Protein AF-A0A4R4W401-F1 (afdb_monomer_lite)

Radius of gyration: 17.97 Å; chains: 1; bounding box: 38×55×50 Å

Sequence (94 aa):
PLVGVDDPWGWGRSLEWATGCPPPRHNFEQLPRIRSESPAFDHHHPDIALAEYADTGAPADSLLDAGEDQGRVEHLKSQSPAPDDETPDPPQKT

InterPro domains:
  IPR036927 Cytochrome c oxidase-like, subunit I superfamily [G3DSA:1.20.210.10] (3-42)
  IPR036927 Cytochrome c oxidase-like, subunit I superfamily [SSF81442] (6-45)

pLDDT: mean 79.68, std 15.01, range [48.25, 95.06]

Foldseek 3Di:
DDAFALAPPLQQFDCSSVATVVADPVRDPDDDDDQASRVNRCQSPLPVVLVVVVVVPDDPPPPPPGPNNPCVNVVSVVNDDDPPPPPPDPDDDD

Organism: NCBI:txid2530375

Structure (mmCIF, N/CA/C/O backbone):
data_AF-A0A4R4W401-F1
#
_entry.id   AF-A0A4R4W401-F1
#
loop_
_atom_site.group_PDB
_atom_site.id
_atom_site.type_symbol
_atom_site.label_atom_id
_atom_site.label_alt_id
_atom_site.label_comp_id
_atom_site.label_asym_id
_atom_site.label_entity_id
_atom_site.label_seq_id
_atom_site.pdbx_PDB_ins_code
_atom_site.Cartn_x
_atom_site.Cartn_y
_atom_site.Cartn_z
_atom_site.occupancy
_atom_site.B_iso_or_equiv
_atom_site.auth_seq_id
_atom_site.auth_comp_id
_atom_site.auth_asym_id
_atom_site.auth_atom_id
_atom_site.pdbx_PDB_model_num
ATOM 1 N N . PRO A 1 1 ? -18.869 0.705 -2.098 1.00 65.44 1 PRO A N 1
ATOM 2 C CA . PRO A 1 1 ? -17.761 0.495 -1.141 1.00 65.44 1 PRO A CA 1
ATOM 3 C C . PRO A 1 1 ? -18.026 -0.716 -0.237 1.00 65.44 1 PRO A C 1
ATOM 5 O O . PRO A 1 1 ? -19.102 -0.813 0.355 1.00 65.44 1 PRO A O 1
ATOM 8 N N . LEU A 1 2 ? -17.069 -1.642 -0.182 1.00 77.12 2 LEU A N 1
ATOM 9 C CA . LEU A 1 2 ? -17.096 -2.763 0.762 1.00 77.12 2 LEU A CA 1
ATOM 10 C C . LEU A 1 2 ? -16.758 -2.251 2.171 1.00 77.12 2 LEU A C 1
ATOM 12 O O . LEU A 1 2 ? -15.987 -1.310 2.318 1.00 77.12 2 LEU A O 1
ATOM 16 N N . VAL A 1 3 ? -17.366 -2.831 3.205 1.00 78.12 3 VAL A N 1
ATOM 17 C CA . VAL A 1 3 ? -17.132 -2.448 4.609 1.00 78.12 3 VAL A CA 1
ATOM 18 C C . VAL A 1 3 ? -16.336 -3.559 5.290 1.00 78.12 3 VAL A C 1
ATOM 20 O O . VAL A 1 3 ? -16.619 -4.730 5.052 1.00 78.12 3 VAL A O 1
ATOM 23 N N . GLY A 1 4 ? -15.368 -3.196 6.137 1.00 84.94 4 GLY A N 1
ATOM 24 C CA . GLY A 1 4 ? -14.515 -4.153 6.858 1.00 84.94 4 GLY A CA 1
ATOM 25 C C . GLY A 1 4 ? -13.327 -4.684 6.051 1.00 84.94 4 GLY A C 1
ATOM 26 O O . GLY A 1 4 ? -12.761 -5.707 6.416 1.00 84.94 4 GLY A O 1
ATOM 27 N N . VAL A 1 5 ? -12.975 -4.004 4.959 1.00 89.88 5 VAL A N 1
ATOM 28 C CA . VAL A 1 5 ? -11.746 -4.225 4.188 1.00 89.88 5 VAL A CA 1
ATOM 29 C C . VAL A 1 5 ? -10.870 -2.979 4.268 1.00 89.88 5 VAL A C 1
ATOM 31 O O . VAL A 1 5 ? -11.392 -1.876 4.455 1.00 89.88 5 VAL A O 1
ATOM 34 N N . ASP A 1 6 ? -9.566 -3.165 4.100 1.00 89.25 6 ASP A N 1
ATOM 35 C CA . ASP A 1 6 ? -8.566 -2.097 4.205 1.00 89.25 6 ASP A CA 1
ATOM 36 C C . ASP A 1 6 ? -8.676 -1.111 3.029 1.00 89.25 6 ASP A C 1
ATOM 38 O O . ASP A 1 6 ? -8.632 0.104 3.221 1.00 89.25 6 ASP A O 1
ATOM 42 N N . ASP A 1 7 ? -8.948 -1.620 1.821 1.00 91.62 7 ASP A N 1
ATOM 43 C CA . ASP A 1 7 ? -9.212 -0.818 0.625 1.00 91.62 7 ASP A CA 1
ATOM 44 C C . ASP A 1 7 ? -10.633 -1.068 0.068 1.00 91.62 7 ASP A C 1
ATOM 46 O O . ASP A 1 7 ? -10.866 -2.017 -0.686 1.00 91.62 7 ASP A O 1
ATOM 50 N N . PRO A 1 8 ? -11.624 -0.220 0.405 1.00 90.06 8 PRO A N 1
ATOM 51 C CA . PRO A 1 8 ? -13.008 -0.367 -0.046 1.00 90.06 8 PRO A CA 1
ATOM 52 C C . PRO A 1 8 ? -13.223 -0.018 -1.527 1.00 90.06 8 PRO A C 1
ATOM 54 O O . PRO A 1 8 ? -14.331 -0.245 -2.039 1.00 90.06 8 PRO A O 1
ATOM 57 N N . TRP A 1 9 ? -12.215 0.562 -2.189 1.00 88.56 9 TRP A N 1
ATOM 58 C CA . TRP A 1 9 ? -12.224 0.932 -3.608 1.00 88.56 9 TRP A CA 1
ATOM 59 C C . TRP A 1 9 ? -11.407 -0.029 -4.472 1.00 88.56 9 TRP A C 1
ATOM 61 O O . TRP A 1 9 ? -11.659 -0.124 -5.673 1.00 88.56 9 TRP A O 1
ATOM 71 N N . GLY A 1 10 ? -10.478 -0.756 -3.857 1.00 91.12 10 GLY A N 1
ATOM 72 C CA . GLY A 1 10 ? -9.669 -1.805 -4.464 1.00 91.12 10 GLY A CA 1
ATOM 73 C C . GLY A 1 10 ? -8.525 -1.307 -5.343 1.00 91.12 10 GLY A C 1
ATOM 74 O O . GLY A 1 10 ? -7.925 -2.129 -6.017 1.00 91.12 10 GLY A O 1
ATOM 75 N N . TRP A 1 11 ? -8.235 -0.005 -5.385 1.00 93.31 11 TRP A N 1
ATOM 76 C CA . TRP A 1 11 ? -7.170 0.594 -6.211 1.00 93.31 11 TRP A CA 1
ATOM 77 C C . TRP A 1 11 ? -6.392 1.697 -5.469 1.00 93.31 11 TRP A C 1
ATOM 79 O O . TRP A 1 11 ? -5.767 2.564 -6.085 1.00 93.31 11 TRP A O 1
ATOM 89 N N . GLY A 1 12 ? -6.451 1.703 -4.139 1.00 92.06 12 GLY A N 1
ATOM 90 C CA . GLY A 1 12 ? -5.715 2.621 -3.283 1.00 92.06 12 GLY A CA 1
ATOM 91 C C . GLY A 1 12 ? -4.203 2.448 -3.436 1.00 92.06 12 GLY A C 1
ATOM 92 O O . GLY A 1 12 ? -3.685 1.334 -3.487 1.00 92.06 12 GLY A O 1
ATOM 93 N N . ARG A 1 13 ? -3.476 3.567 -3.523 1.00 93.31 13 ARG A N 1
ATOM 94 C CA . ARG A 1 13 ? -2.020 3.564 -3.770 1.00 93.31 13 ARG A CA 1
ATOM 95 C C . ARG A 1 13 ? -1.205 3.816 -2.506 1.00 93.31 13 ARG A C 1
ATOM 97 O O . ARG A 1 13 ? -0.245 3.100 -2.223 1.00 93.31 13 ARG A O 1
ATOM 104 N N . SER A 1 14 ? -1.605 4.829 -1.745 1.00 92.56 14 SER A N 1
ATOM 105 C CA . SER A 1 14 ? -0.916 5.291 -0.539 1.00 92.56 14 SER A CA 1
ATOM 106 C C . SER A 1 14 ? -1.114 4.357 0.657 1.00 92.56 14 SER A C 1
ATOM 108 O O . SER A 1 14 ? -2.065 3.584 0.714 1.00 92.56 14 SER A O 1
ATOM 110 N N . LEU A 1 15 ? -0.254 4.499 1.669 1.00 91.88 15 LEU A N 1
ATOM 111 C CA . LEU A 1 15 ? -0.259 3.680 2.890 1.00 91.88 15 LEU A CA 1
ATOM 112 C C . LEU A 1 15 ? -1.550 3.729 3.717 1.00 91.88 15 LEU A C 1
ATOM 114 O O . LEU A 1 15 ? -1.790 2.828 4.513 1.00 91.88 15 LEU A O 1
ATOM 118 N N . GLU A 1 16 ? -2.383 4.753 3.538 1.00 92.31 16 GLU A N 1
ATOM 119 C CA . GLU A 1 16 ? -3.698 4.845 4.184 1.00 92.31 16 GLU A CA 1
ATOM 120 C C . GLU A 1 16 ? -4.643 3.690 3.801 1.00 92.31 16 GLU A C 1
ATOM 122 O O . GLU A 1 16 ? -5.571 3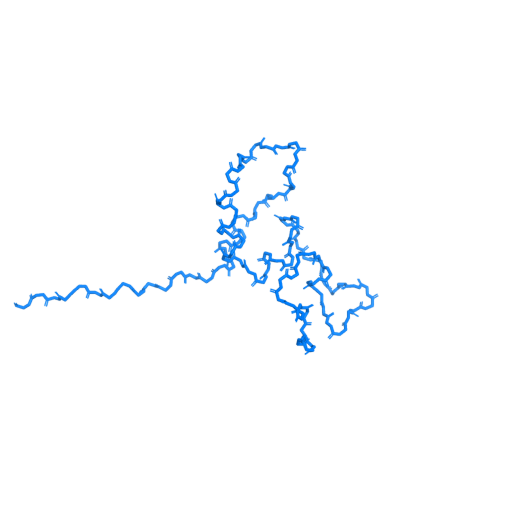.404 4.546 1.00 92.31 16 GLU A O 1
ATOM 127 N N . TRP A 1 17 ? -4.368 3.003 2.686 1.00 93.12 17 TRP A N 1
ATOM 128 C CA . TRP A 1 17 ? -5.127 1.848 2.188 1.00 93.12 17 TRP A CA 1
ATOM 129 C C . TRP A 1 17 ? -4.470 0.501 2.511 1.00 93.12 17 TRP A C 1
ATOM 131 O O . TRP A 1 17 ? -4.930 -0.536 2.052 1.00 93.12 17 TRP A O 1
ATOM 141 N N . ALA A 1 18 ? -3.375 0.512 3.276 1.00 91.31 18 ALA A N 1
ATOM 142 C CA . ALA A 1 18 ? -2.680 -0.684 3.758 1.00 91.31 18 ALA A CA 1
ATOM 143 C C . ALA A 1 18 ? -2.870 -0.882 5.273 1.00 91.31 18 ALA A C 1
ATOM 145 O O . ALA A 1 18 ? -2.038 -1.505 5.935 1.00 91.31 18 ALA A O 1
ATOM 146 N N . THR A 1 19 ? -3.914 -0.278 5.844 1.00 90.88 19 THR A N 1
ATOM 147 C CA . THR A 1 19 ? -4.247 -0.398 7.262 1.00 90.88 19 THR A CA 1
ATOM 148 C C . THR A 1 19 ? -5.694 -0.828 7.458 1.00 90.88 19 THR A C 1
ATOM 150 O O . THR A 1 19 ? -6.552 -0.557 6.621 1.00 90.88 19 THR A O 1
ATOM 153 N N . GLY A 1 20 ? -5.944 -1.468 8.599 1.00 88.00 20 GLY A N 1
ATOM 154 C CA . GLY A 1 20 ? -7.242 -1.992 8.998 1.00 88.00 20 GLY A CA 1
ATOM 155 C C . GLY A 1 20 ? -8.362 -0.953 8.983 1.00 88.00 20 GLY A C 1
ATOM 156 O O . GLY A 1 20 ? -8.143 0.239 9.208 1.00 88.00 20 GLY A O 1
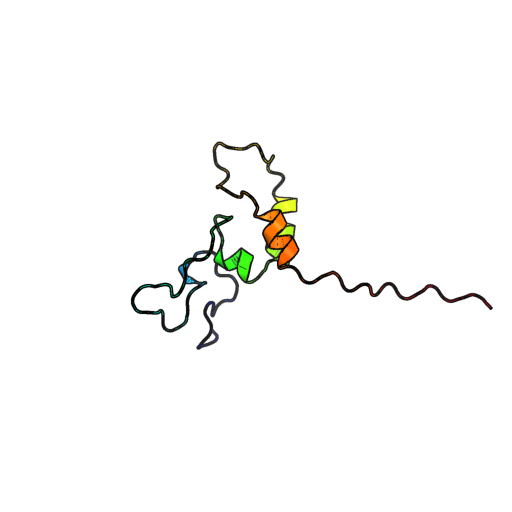ATOM 157 N N . CYS A 1 21 ? -9.600 -1.422 8.813 1.00 87.62 21 CYS A N 1
ATOM 158 C CA . CYS A 1 21 ? -10.802 -0.608 8.981 1.00 87.62 21 CYS A CA 1
ATOM 159 C C . CYS A 1 21 ? -11.709 -1.199 10.082 1.00 87.62 21 CYS A C 1
ATOM 161 O O . CYS A 1 21 ? -12.375 -2.212 9.846 1.00 87.62 21 CYS A O 1
ATOM 163 N N . PRO A 1 22 ? -11.768 -0.592 11.289 1.00 90.00 22 PRO A N 1
ATOM 164 C CA . PRO A 1 22 ? -11.236 0.727 11.657 1.00 90.00 22 PRO A CA 1
ATOM 165 C C . PRO A 1 22 ? -9.708 0.745 11.862 1.00 90.00 22 PRO A C 1
ATOM 167 O O . PRO A 1 22 ? -9.146 -0.265 12.289 1.00 90.00 22 PRO A O 1
ATOM 170 N N . PRO A 1 23 ? -9.040 1.894 11.640 1.00 87.12 23 PRO A N 1
ATOM 171 C CA . PRO A 1 23 ? -7.597 1.989 11.817 1.00 87.12 23 PRO A CA 1
ATOM 172 C C . PRO A 1 23 ? -7.204 1.841 13.297 1.00 87.12 23 PRO A C 1
ATOM 174 O O . PRO A 1 23 ? -7.897 2.359 14.184 1.00 87.12 23 PRO A O 1
ATOM 177 N N . PRO A 1 24 ? -6.080 1.169 13.60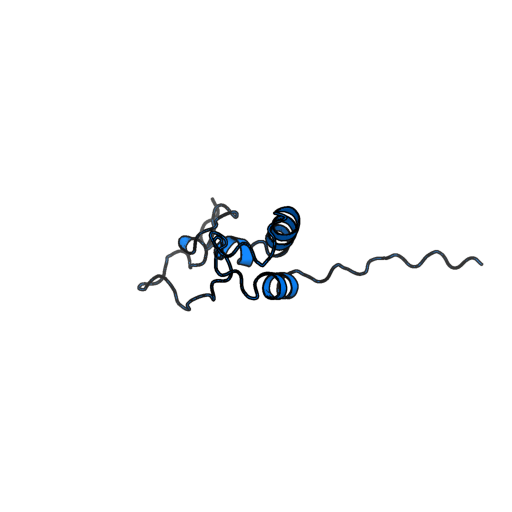1 1.00 91.50 24 PRO A N 1
ATOM 178 C CA . PRO A 1 24 ? -5.575 1.045 14.963 1.00 91.50 24 PRO A CA 1
ATOM 179 C C . PRO A 1 24 ? -5.122 2.407 15.517 1.00 91.50 24 PRO A C 1
ATOM 181 O O . PRO A 1 24 ? -4.797 3.332 14.774 1.00 91.50 24 PRO A O 1
ATOM 184 N N . ARG A 1 25 ? -5.037 2.533 16.853 1.00 95.06 25 ARG A N 1
ATOM 185 C CA . ARG A 1 25 ? -4.743 3.809 17.551 1.00 95.06 25 ARG A CA 1
ATOM 186 C C . ARG A 1 25 ? -3.483 4.531 17.047 1.00 95.06 25 ARG A C 1
ATOM 188 O O . ARG A 1 25 ? -3.419 5.753 17.129 1.00 95.06 25 ARG A O 1
ATOM 195 N N . HIS A 1 26 ? -2.490 3.783 16.570 1.00 94.12 26 HIS A N 1
ATOM 196 C CA . HIS A 1 26 ? -1.215 4.313 16.076 1.00 94.12 26 HIS A CA 1
ATOM 197 C C . HIS A 1 26 ? -1.040 4.108 14.562 1.00 94.12 26 HIS A C 1
ATOM 199 O O . HIS A 1 26 ? 0.084 3.979 14.084 1.00 94.12 26 HIS A O 1
ATOM 205 N N . ASN A 1 27 ? -2.149 4.089 13.817 1.00 91.88 27 ASN A N 1
ATOM 206 C CA . ASN A 1 27 ? -2.260 3.923 12.363 1.00 91.88 27 ASN A CA 1
ATOM 207 C C . ASN A 1 27 ? -1.838 2.560 11.810 1.00 91.88 27 ASN A C 1
ATOM 209 O O . ASN A 1 27 ? -2.545 2.044 10.960 1.00 91.88 27 ASN A O 1
ATOM 213 N N . PHE A 1 28 ? -0.755 1.949 12.290 1.00 93.38 28 PHE A N 1
ATOM 214 C CA . PHE A 1 28 ? -0.272 0.655 11.804 1.00 93.38 28 PHE A CA 1
ATOM 215 C C . PHE A 1 28 ? -0.006 -0.300 12.965 1.00 93.38 28 PHE A C 1
ATOM 217 O O . PHE A 1 28 ? 0.565 0.095 13.982 1.00 93.38 28 PHE A O 1
ATOM 224 N N . GLU A 1 29 ? -0.387 -1.567 12.805 1.00 90.44 29 GLU A N 1
ATOM 225 C CA . GLU A 1 29 ? 0.043 -2.633 13.721 1.00 90.44 29 GLU A CA 1
ATOM 226 C C . GLU A 1 29 ? 1.509 -3.007 13.475 1.00 90.44 29 GLU A C 1
ATOM 228 O O . GLU A 1 29 ? 2.254 -3.290 14.412 1.00 90.44 29 GLU A O 1
ATOM 233 N N . GLN A 1 30 ? 1.929 -2.972 12.208 1.00 89.44 30 GLN A N 1
ATOM 234 C CA . GLN A 1 30 ? 3.289 -3.235 11.749 1.00 89.44 30 GLN A CA 1
ATOM 235 C C . GLN A 1 30 ? 3.599 -2.313 10.567 1.00 89.44 30 GLN A C 1
ATOM 237 O O . GLN A 1 30 ? 2.735 -2.072 9.729 1.00 89.44 30 GLN A O 1
ATOM 242 N N . LEU A 1 31 ? 4.826 -1.790 10.495 1.00 86.69 31 LEU A N 1
ATOM 243 C CA . LEU A 1 31 ? 5.241 -0.936 9.380 1.00 86.69 31 LEU A CA 1
ATOM 244 C C . LEU A 1 31 ? 5.593 -1.797 8.156 1.00 86.69 31 LEU A C 1
ATOM 246 O O . LEU A 1 31 ? 6.553 -2.573 8.234 1.00 86.69 31 LEU A O 1
ATOM 250 N N . PRO A 1 32 ? 4.874 -1.665 7.024 1.00 84.62 32 PRO A N 1
ATOM 251 C CA . PRO A 1 32 ? 5.230 -2.365 5.800 1.00 84.62 32 PRO A CA 1
ATOM 252 C C . PRO A 1 32 ? 6.516 -1.779 5.213 1.00 84.62 32 PRO A C 1
ATOM 254 O O . PRO A 1 32 ? 6.784 -0.578 5.302 1.00 84.62 32 PRO A O 1
ATOM 257 N N . ARG A 1 33 ? 7.334 -2.632 4.592 1.00 87.31 33 ARG A N 1
ATOM 258 C CA . ARG A 1 33 ? 8.547 -2.167 3.917 1.00 87.31 33 ARG A CA 1
ATOM 259 C C . ARG A 1 33 ? 8.190 -1.506 2.589 1.00 87.31 33 ARG A C 1
ATOM 261 O O . ARG A 1 33 ? 7.678 -2.171 1.694 1.00 87.31 33 ARG A O 1
ATOM 268 N N . ILE A 1 34 ? 8.531 -0.228 2.464 1.00 90.12 34 ILE A N 1
ATOM 269 C CA . ILE A 1 34 ? 8.252 0.584 1.278 1.00 90.12 34 ILE A CA 1
ATOM 270 C C . ILE A 1 34 ? 9.296 0.287 0.200 1.00 90.12 34 ILE A C 1
ATOM 272 O O . ILE A 1 34 ? 10.493 0.313 0.481 1.00 90.12 34 ILE A O 1
ATOM 276 N N . ARG A 1 35 ? 8.828 -0.055 -1.004 1.00 88.06 35 ARG A N 1
ATOM 277 C CA . ARG A 1 35 ? 9.654 -0.329 -2.196 1.00 88.06 35 ARG A CA 1
ATOM 278 C C . ARG A 1 35 ? 9.138 0.398 -3.438 1.00 88.06 35 ARG A C 1
ATOM 280 O O . ARG A 1 35 ? 9.506 0.032 -4.543 1.00 88.06 35 ARG A O 1
ATOM 287 N N . SER A 1 36 ? 8.214 1.333 -3.246 1.00 87.38 36 SER A N 1
ATOM 288 C CA . SER A 1 36 ? 7.631 2.151 -4.298 1.00 87.38 36 SER A CA 1
ATOM 289 C C . SER A 1 36 ? 6.866 3.322 -3.704 1.00 87.38 36 SER A C 1
ATOM 291 O O . SER A 1 36 ? 6.548 3.346 -2.513 1.00 87.38 36 SER A O 1
ATOM 293 N N . GLU A 1 37 ? 6.508 4.271 -4.559 1.00 88.56 37 GLU A N 1
ATOM 294 C CA . GLU A 1 37 ? 5.577 5.359 -4.245 1.00 88.56 37 G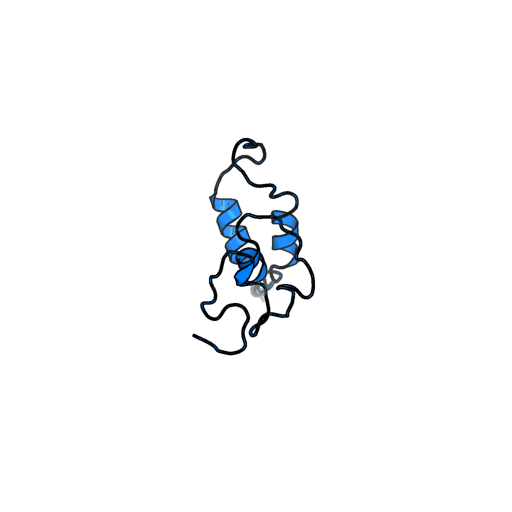LU A CA 1
ATOM 295 C C . GLU A 1 37 ? 4.127 4.885 -4.019 1.00 88.56 37 GLU A C 1
ATOM 297 O O . GLU A 1 37 ? 3.304 5.633 -3.496 1.00 88.56 37 GLU A O 1
ATOM 302 N N . SER A 1 38 ? 3.792 3.651 -4.418 1.00 91.44 38 SER A N 1
ATOM 303 C CA . SER A 1 38 ? 2.434 3.083 -4.358 1.00 91.44 38 SER A CA 1
ATOM 304 C C . SER A 1 38 ? 2.400 1.752 -3.586 1.00 91.44 38 SER A C 1
ATOM 306 O O . SER A 1 38 ? 1.995 0.726 -4.130 1.00 91.44 38 SER A O 1
ATOM 308 N N . PRO A 1 39 ? 2.814 1.733 -2.305 1.00 91.06 39 PRO A N 1
ATOM 309 C CA . PRO A 1 39 ? 3.034 0.499 -1.550 1.00 91.06 39 PRO A CA 1
ATOM 310 C C . PRO A 1 39 ? 1.754 -0.299 -1.266 1.00 91.06 39 PRO A C 1
ATOM 312 O O . PRO A 1 39 ? 1.812 -1.525 -1.202 1.00 91.06 39 PRO A O 1
ATOM 315 N N . ALA A 1 40 ? 0.600 0.360 -1.098 1.00 93.19 40 ALA A N 1
ATOM 316 C CA . ALA A 1 40 ? -0.663 -0.359 -0.925 1.00 93.19 40 ALA A CA 1
ATOM 317 C C . ALA A 1 40 ? -1.091 -1.031 -2.235 1.00 93.19 40 ALA A C 1
ATOM 319 O O . ALA A 1 40 ? -1.606 -2.144 -2.216 1.00 93.19 40 ALA A O 1
ATOM 320 N N . PHE A 1 41 ? -0.818 -0.394 -3.375 1.00 93.69 41 PHE A N 1
ATOM 321 C CA . PHE A 1 41 ? -1.132 -0.958 -4.682 1.00 93.69 41 PHE A CA 1
ATOM 322 C C . PHE A 1 41 ? -0.279 -2.193 -4.985 1.00 93.69 41 PHE A C 1
ATOM 324 O O . PHE A 1 41 ? -0.823 -3.235 -5.333 1.00 93.69 41 PHE A O 1
ATOM 331 N N . ASP A 1 42 ? 1.034 -2.105 -4.762 1.00 92.50 42 ASP A N 1
ATOM 332 C CA . ASP A 1 42 ? 1.967 -3.222 -4.954 1.00 92.50 42 ASP A CA 1
ATOM 333 C C . ASP A 1 42 ? 1.587 -4.461 -4.120 1.00 92.50 42 ASP A C 1
ATOM 335 O O . ASP A 1 42 ? 1.802 -5.589 -4.557 1.00 92.50 42 ASP A O 1
ATOM 339 N N . HIS A 1 43 ? 1.020 -4.258 -2.924 1.00 90.88 43 HIS A N 1
ATOM 340 C CA . HIS A 1 43 ? 0.571 -5.347 -2.056 1.00 90.88 43 HIS A CA 1
ATOM 341 C C . HIS A 1 43 ? -0.692 -6.042 -2.580 1.00 90.88 43 HIS A C 1
ATOM 343 O O . HIS A 1 43 ? -0.769 -7.268 -2.562 1.00 90.88 43 HIS A O 1
ATOM 349 N N . HIS A 1 44 ? -1.679 -5.268 -3.038 1.00 91.56 44 HIS A N 1
ATOM 350 C CA . HIS A 1 44 ? -2.968 -5.805 -3.482 1.00 91.56 44 HIS A CA 1
ATOM 351 C C . HIS A 1 44 ? -2.952 -6.295 -4.936 1.00 91.56 44 HIS A C 1
ATOM 353 O O . HIS A 1 44 ? -3.726 -7.185 -5.283 1.00 91.56 44 HIS A O 1
ATOM 359 N N . HIS A 1 45 ? -2.075 -5.735 -5.775 1.00 93.50 45 HIS A N 1
ATOM 360 C CA . HIS A 1 45 ? -2.020 -5.985 -7.220 1.00 93.50 45 HIS A CA 1
ATOM 361 C C . HIS A 1 45 ? -0.591 -6.264 -7.708 1.00 93.50 45 HIS A C 1
ATOM 363 O O . HIS A 1 45 ? -0.093 -5.546 -8.582 1.00 93.50 45 HIS A O 1
ATOM 369 N N . PRO A 1 46 ? 0.092 -7.301 -7.184 1.00 92.62 46 PRO A N 1
ATOM 370 C CA . PRO A 1 46 ? 1.497 -7.547 -7.505 1.00 92.62 46 PRO A CA 1
ATOM 371 C C . PRO A 1 46 ? 1.741 -7.774 -9.006 1.00 92.62 46 PRO A C 1
ATOM 373 O O . PRO A 1 46 ? 2.726 -7.276 -9.550 1.00 92.62 46 PRO A O 1
ATOM 376 N N . ASP A 1 47 ? 0.815 -8.446 -9.698 1.00 91.31 47 ASP A N 1
ATOM 377 C CA . ASP A 1 47 ? 0.920 -8.738 -11.136 1.00 91.31 47 ASP A CA 1
ATOM 378 C C . ASP A 1 47 ? 0.800 -7.483 -12.003 1.00 91.31 47 ASP A C 1
ATOM 380 O O . ASP A 1 47 ? 1.539 -7.307 -12.973 1.00 91.31 47 ASP A O 1
ATOM 384 N N . ILE A 1 48 ? -0.114 -6.585 -11.632 1.00 91.81 48 ILE A N 1
ATOM 385 C CA . ILE A 1 48 ? -0.350 -5.338 -12.363 1.00 91.81 48 ILE A CA 1
ATOM 386 C C . ILE A 1 48 ? 0.811 -4.380 -12.119 1.00 91.81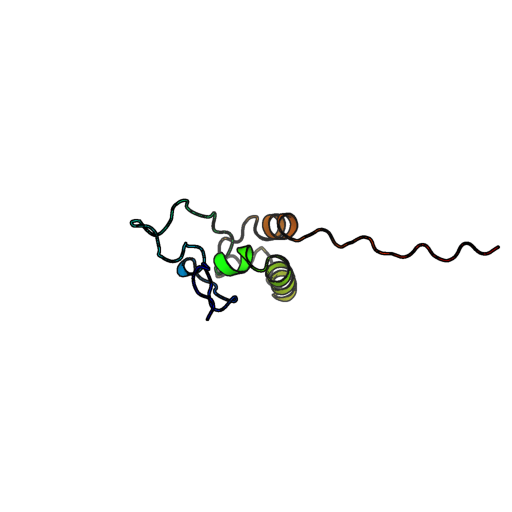 48 ILE A C 1
ATOM 388 O O . ILE A 1 48 ? 1.338 -3.810 -13.069 1.00 91.81 48 ILE A O 1
ATOM 392 N N . ALA A 1 49 ? 1.270 -4.265 -10.872 1.00 89.19 49 ALA A N 1
ATOM 393 C CA . ALA A 1 49 ? 2.447 -3.473 -10.536 1.00 89.19 49 ALA A CA 1
ATOM 394 C C . ALA A 1 49 ? 3.700 -3.963 -11.284 1.00 89.19 49 ALA A C 1
ATOM 396 O O . ALA A 1 49 ? 4.500 -3.149 -11.745 1.00 89.19 49 ALA A O 1
ATOM 397 N N . LEU A 1 50 ? 3.864 -5.282 -11.452 1.00 88.94 50 LEU A N 1
ATOM 398 C CA . LEU A 1 50 ? 4.974 -5.853 -12.217 1.00 88.94 50 LEU A CA 1
ATOM 399 C C . LEU A 1 50 ? 4.876 -5.520 -13.715 1.00 88.94 50 LEU A C 1
ATOM 401 O O . LEU A 1 50 ? 5.895 -5.188 -14.325 1.00 88.94 50 LEU A O 1
ATOM 405 N N . ALA A 1 51 ? 3.675 -5.589 -14.294 1.00 88.19 51 ALA A N 1
ATOM 406 C CA . ALA A 1 51 ? 3.433 -5.213 -15.685 1.00 88.19 51 ALA A CA 1
ATOM 407 C C . ALA A 1 51 ? 3.678 -3.710 -15.925 1.00 88.19 51 ALA A C 1
ATOM 409 O O . ALA A 1 51 ? 4.447 -3.354 -16.816 1.00 88.19 51 ALA A O 1
ATOM 410 N N . GLU A 1 52 ? 3.125 -2.832 -15.080 1.00 85.12 52 GLU A N 1
ATOM 411 C CA . GLU A 1 52 ? 3.341 -1.378 -15.162 1.00 85.12 52 GLU A CA 1
ATOM 412 C C . GLU A 1 52 ? 4.826 -1.012 -15.032 1.00 85.12 52 GLU A C 1
ATOM 414 O O . GLU A 1 52 ? 5.328 -0.152 -15.761 1.00 85.12 52 GLU A O 1
ATOM 419 N N . TYR A 1 53 ? 5.558 -1.685 -14.138 1.00 79.62 53 TYR A N 1
ATOM 420 C CA . TYR A 1 53 ? 6.993 -1.459 -13.979 1.00 79.62 53 TYR A CA 1
ATOM 421 C C . TYR A 1 53 ? 7.771 -1.792 -15.261 1.00 79.62 53 TYR A C 1
ATOM 423 O O . TYR A 1 53 ? 8.669 -1.044 -15.648 1.00 79.62 53 TYR A O 1
ATOM 431 N N . ALA A 1 54 ? 7.419 -2.889 -15.942 1.00 78.06 54 ALA A N 1
ATOM 432 C CA . ALA A 1 54 ? 8.036 -3.260 -17.214 1.00 78.06 54 ALA A CA 1
ATOM 433 C C . ALA A 1 54 ? 7.742 -2.234 -18.326 1.00 78.06 54 ALA A C 1
ATOM 435 O O . ALA A 1 54 ? 8.635 -1.918 -19.115 1.00 78.06 54 ALA A O 1
ATOM 436 N N . ASP A 1 55 ? 6.530 -1.676 -18.346 1.00 78.75 55 ASP A N 1
ATOM 437 C CA . ASP A 1 55 ? 6.085 -0.705 -19.353 1.00 78.75 55 ASP A CA 1
ATOM 438 C C . ASP A 1 55 ? 6.652 0.707 -19.139 1.00 78.75 55 ASP A C 1
ATOM 440 O O . ASP A 1 55 ? 6.790 1.473 -20.095 1.00 78.75 55 ASP A O 1
ATOM 444 N N . THR A 1 56 ? 7.027 1.057 -17.904 1.00 71.69 56 THR A N 1
ATOM 445 C CA . THR A 1 56 ? 7.519 2.402 -17.551 1.00 71.69 56 THR A CA 1
ATOM 446 C C . THR A 1 56 ? 8.824 2.758 -18.282 1.00 71.69 56 THR A C 1
ATOM 448 O O . THR A 1 56 ? 9.134 3.937 -18.453 1.00 71.69 56 THR A O 1
ATOM 451 N N . GLY A 1 57 ? 9.600 1.769 -18.749 1.00 60.38 57 GLY A N 1
ATOM 452 C CA . GLY A 1 57 ? 10.787 1.986 -19.591 1.00 60.38 57 GLY A CA 1
ATOM 453 C C . GLY A 1 57 ? 11.906 2.811 -18.938 1.00 60.38 57 GLY A C 1
ATOM 454 O O . GLY A 1 57 ? 12.871 3.182 -19.610 1.00 60.38 57 GLY A O 1
ATOM 455 N N . ALA A 1 58 ? 11.789 3.113 -17.641 1.00 57.22 58 ALA A N 1
ATOM 456 C CA . ALA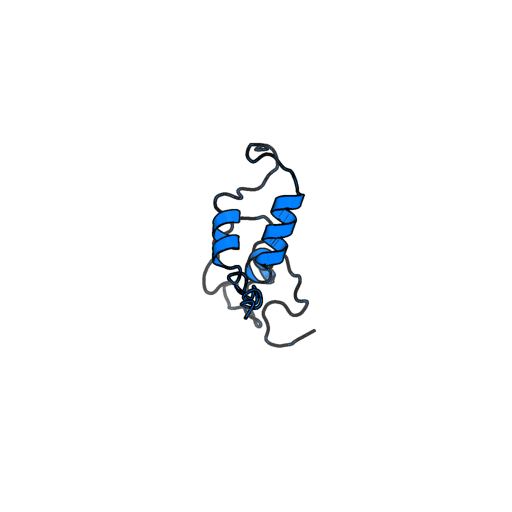 A 1 58 ? 12.754 3.907 -16.906 1.00 57.22 58 ALA A CA 1
ATOM 457 C C . ALA A 1 58 ? 14.049 3.099 -16.726 1.00 57.22 58 ALA A C 1
ATOM 459 O O . ALA A 1 58 ? 14.009 1.971 -16.223 1.00 57.22 58 ALA A O 1
ATOM 460 N N . PRO A 1 59 ? 15.216 3.636 -17.122 1.00 56.84 59 PRO A N 1
ATOM 461 C CA . PRO A 1 59 ? 16.477 2.995 -16.795 1.00 56.84 59 PRO A CA 1
ATOM 462 C C . PRO A 1 59 ? 16.629 2.968 -15.271 1.00 56.84 59 PRO A C 1
ATOM 464 O O . PRO A 1 59 ? 16.388 3.976 -14.611 1.00 56.84 59 PRO A O 1
ATOM 467 N N . ALA A 1 60 ? 17.082 1.833 -14.725 1.00 54.41 60 ALA A N 1
ATOM 468 C CA . ALA A 1 60 ? 17.314 1.636 -13.286 1.00 54.41 60 ALA A CA 1
ATOM 469 C C . ALA A 1 60 ? 18.236 2.700 -12.646 1.00 54.41 60 ALA A C 1
ATOM 471 O O . ALA A 1 60 ? 18.291 2.820 -11.429 1.00 54.41 60 ALA A O 1
ATOM 472 N N . ASP A 1 61 ? 18.949 3.463 -13.479 1.00 52.88 61 ASP A N 1
ATOM 473 C CA . ASP A 1 61 ? 19.911 4.506 -13.124 1.00 52.88 61 ASP A CA 1
ATOM 474 C C . ASP A 1 61 ? 19.337 5.941 -13.245 1.00 52.88 61 ASP A C 1
ATOM 476 O O . ASP A 1 61 ? 20.071 6.923 -13.144 1.00 52.88 61 ASP A O 1
ATOM 480 N N . SER A 1 62 ? 18.024 6.108 -13.483 1.00 54.94 62 SER A N 1
ATOM 481 C CA . SER A 1 62 ? 17.345 7.421 -13.488 1.00 54.94 62 SER A CA 1
ATOM 482 C C . SER A 1 62 ? 17.124 7.938 -12.056 1.00 54.94 62 SER A C 1
ATOM 484 O O . SER A 1 62 ? 16.012 8.134 -11.577 1.00 54.94 62 SER A O 1
ATOM 486 N N . LEU A 1 63 ? 18.239 8.131 -11.356 1.00 54.22 63 LEU A N 1
ATOM 487 C CA . LEU A 1 63 ? 18.368 8.398 -9.920 1.00 54.22 63 LEU A CA 1
ATOM 488 C C . LEU A 1 63 ? 17.905 9.788 -9.458 1.00 54.22 63 LEU A C 1
ATOM 490 O O . LEU A 1 63 ? 17.987 10.082 -8.269 1.00 54.22 63 LEU A O 1
ATOM 494 N N . LEU A 1 64 ? 17.486 10.669 -10.371 1.00 50.19 64 LEU A N 1
ATOM 495 C CA . LEU A 1 64 ? 17.150 12.050 -10.012 1.00 50.19 64 LEU A CA 1
ATOM 496 C C . LEU A 1 64 ? 15.692 12.226 -9.566 1.00 50.19 64 LEU A C 1
ATOM 498 O O . LEU A 1 64 ? 15.448 13.143 -8.794 1.00 50.19 64 LEU A O 1
ATOM 502 N N . ASP A 1 65 ? 14.773 11.344 -9.984 1.00 48.81 65 ASP A N 1
ATOM 503 C CA . ASP A 1 65 ? 13.341 11.409 -9.622 1.00 48.81 65 ASP A CA 1
ATOM 504 C C . ASP A 1 65 ? 12.657 10.033 -9.455 1.00 48.81 65 ASP A C 1
ATOM 506 O O . ASP A 1 65 ? 11.488 9.973 -9.073 1.00 48.81 65 ASP A O 1
ATOM 510 N N . ALA A 1 66 ? 13.347 8.912 -9.707 1.00 56.22 66 ALA A N 1
ATOM 511 C CA . ALA A 1 66 ? 12.813 7.600 -9.351 1.00 56.22 66 ALA A CA 1
ATOM 512 C C . ALA A 1 66 ? 12.911 7.415 -7.828 1.00 56.22 66 ALA A C 1
ATOM 514 O O . ALA A 1 66 ? 13.988 7.576 -7.251 1.00 56.22 66 ALA A O 1
ATOM 515 N N . GLY A 1 67 ? 11.795 7.090 -7.171 1.00 61.28 67 GLY A N 1
ATOM 516 C CA . GLY A 1 67 ? 11.799 6.700 -5.760 1.00 61.28 67 GLY A CA 1
ATOM 517 C C . GLY A 1 67 ? 12.766 5.538 -5.486 1.00 61.28 67 GLY A C 1
ATOM 518 O O . GLY A 1 67 ? 13.211 4.844 -6.402 1.00 61.28 67 GLY A O 1
ATOM 519 N N . GLU A 1 68 ? 13.117 5.319 -4.213 1.00 68.00 68 GLU A N 1
ATOM 520 C CA . GLU A 1 68 ? 13.913 4.154 -3.807 1.00 68.00 68 GLU A CA 1
ATOM 521 C C . GLU A 1 68 ? 13.121 2.849 -4.039 1.00 68.00 68 GLU A C 1
ATOM 523 O O . GLU A 1 68 ? 12.497 2.295 -3.133 1.00 68.00 68 GLU A O 1
ATOM 528 N N . ASP A 1 69 ? 13.185 2.326 -5.263 1.00 75.56 69 ASP A N 1
ATOM 529 C CA . ASP A 1 69 ? 12.489 1.106 -5.696 1.00 75.56 69 ASP A CA 1
ATOM 530 C C . ASP A 1 69 ? 13.359 -0.156 -5.519 1.00 75.56 69 ASP A C 1
ATOM 532 O O . ASP A 1 69 ? 13.168 -1.195 -6.163 1.00 75.56 69 ASP A O 1
ATOM 536 N N . GLN A 1 70 ? 14.362 -0.090 -4.638 1.00 81.62 70 GLN A N 1
ATOM 537 C CA . GLN A 1 70 ? 15.325 -1.172 -4.466 1.00 81.62 70 GLN A CA 1
ATOM 538 C C . GLN A 1 70 ? 14.635 -2.462 -3.992 1.00 81.62 70 GLN A C 1
ATOM 540 O O . GLN A 1 70 ? 14.042 -2.535 -2.911 1.00 81.62 70 GLN A O 1
ATOM 545 N N . GLY A 1 71 ? 14.767 -3.523 -4.790 1.00 85.25 71 GLY A N 1
ATOM 546 C CA . GLY A 1 71 ? 14.179 -4.827 -4.488 1.00 85.25 71 GLY A CA 1
ATOM 547 C C . GLY A 1 71 ? 12.680 -4.929 -4.787 1.00 85.25 71 GLY A C 1
ATOM 548 O O . GLY A 1 71 ? 12.052 -5.897 -4.348 1.00 85.25 71 GLY A O 1
ATOM 549 N N . ARG A 1 72 ? 12.076 -3.927 -5.449 1.00 88.62 72 ARG A N 1
ATOM 550 C CA . ARG A 1 72 ? 10.643 -3.911 -5.784 1.00 88.62 72 ARG A CA 1
ATOM 551 C C . ARG A 1 72 ? 10.279 -5.059 -6.712 1.00 88.62 72 ARG A C 1
ATOM 553 O O . ARG A 1 72 ? 9.394 -5.838 -6.387 1.00 88.62 72 ARG A O 1
ATOM 560 N N . VAL A 1 73 ? 10.990 -5.200 -7.829 1.00 88.69 73 VAL A N 1
ATOM 561 C CA . VAL A 1 73 ? 10.697 -6.208 -8.860 1.00 88.69 73 VAL A CA 1
ATOM 562 C C . VAL A 1 73 ? 10.814 -7.623 -8.304 1.00 88.69 73 VAL A C 1
ATOM 564 O O . VAL A 1 73 ? 9.954 -8.463 -8.561 1.00 88.69 73 VAL A O 1
ATOM 567 N N . GLU A 1 74 ? 11.859 -7.902 -7.527 1.00 90.44 74 GLU A N 1
ATOM 568 C CA . GLU A 1 74 ? 12.044 -9.197 -6.874 1.00 90.44 74 GLU A CA 1
ATOM 569 C C . GLU A 1 74 ? 10.928 -9.474 -5.866 1.00 90.44 74 GLU A C 1
ATOM 571 O O . GLU A 1 74 ? 10.430 -10.598 -5.795 1.00 90.44 74 GLU A O 1
ATOM 576 N N . HIS A 1 75 ? 10.506 -8.453 -5.113 1.00 90.44 75 HIS A N 1
ATOM 577 C CA . HIS A 1 75 ? 9.395 -8.583 -4.182 1.00 90.44 75 HIS A CA 1
ATOM 578 C C . HIS A 1 75 ? 8.077 -8.861 -4.910 1.00 90.44 75 HIS A C 1
ATOM 580 O O . HIS A 1 75 ? 7.408 -9.828 -4.557 1.00 90.44 75 HIS A O 1
ATOM 586 N N . LEU A 1 76 ? 7.746 -8.095 -5.952 1.00 90.50 76 LEU A N 1
ATOM 587 C CA . LEU A 1 76 ? 6.535 -8.287 -6.754 1.00 90.50 76 LEU A CA 1
ATOM 588 C C . LEU A 1 76 ? 6.486 -9.698 -7.348 1.00 90.50 76 LEU A C 1
ATOM 590 O O . LEU A 1 76 ? 5.528 -10.423 -7.109 1.00 90.50 76 LEU A O 1
ATOM 594 N N . LYS A 1 77 ? 7.573 -10.155 -7.984 1.00 91.00 77 LYS A N 1
ATOM 595 C CA . LYS A 1 77 ? 7.685 -11.527 -8.516 1.00 91.00 77 LYS A CA 1
ATOM 596 C C . LYS A 1 77 ? 7.485 -12.616 -7.460 1.00 91.00 77 LYS A C 1
ATOM 598 O O . LYS A 1 77 ? 7.028 -13.699 -7.795 1.00 91.00 77 LYS A O 1
ATOM 603 N N . SER A 1 78 ? 7.860 -12.355 -6.205 1.00 91.44 78 SER A N 1
ATOM 604 C CA . SER A 1 78 ? 7.656 -13.298 -5.095 1.00 91.44 78 SER A CA 1
ATOM 605 C C . SER A 1 78 ? 6.217 -13.332 -4.566 1.00 91.44 78 SER A C 1
ATOM 607 O O . SER A 1 78 ? 5.860 -14.277 -3.868 1.00 91.44 78 SER A O 1
ATOM 609 N N . GLN A 1 79 ? 5.429 -12.287 -4.834 1.00 87.69 79 GLN A N 1
ATOM 610 C CA . GLN A 1 79 ? 4.036 -12.142 -4.394 1.00 87.69 79 GLN A CA 1
ATOM 611 C C . GLN A 1 79 ? 3.043 -12.513 -5.503 1.00 87.69 79 GLN A C 1
ATOM 613 O O . GLN A 1 79 ? 1.928 -12.930 -5.202 1.00 87.69 79 GLN A O 1
ATOM 618 N N . SER A 1 80 ? 3.452 -12.389 -6.766 1.00 82.19 80 SER A N 1
ATOM 619 C CA . SER A 1 80 ? 2.710 -12.877 -7.922 1.00 82.19 80 SER A CA 1
ATOM 620 C C . SER A 1 80 ? 2.503 -14.395 -7.843 1.00 82.19 80 SER A C 1
ATOM 622 O O . SER A 1 80 ? 3.472 -15.124 -7.595 1.00 82.19 80 SER A O 1
ATOM 624 N N . PRO A 1 81 ? 1.278 -14.907 -8.057 1.00 70.56 81 PRO A N 1
ATOM 625 C CA . PRO A 1 81 ? 1.060 -16.340 -8.207 1.00 70.56 81 PRO A CA 1
ATOM 626 C C . PRO A 1 81 ? 1.901 -16.869 -9.378 1.00 70.56 81 PRO A C 1
ATOM 628 O O . PRO A 1 81 ? 2.063 -16.200 -10.399 1.00 70.56 81 PRO A O 1
ATOM 631 N N . ALA A 1 82 ? 2.474 -18.068 -9.224 1.00 61.50 82 ALA A N 1
ATOM 632 C CA . ALA A 1 82 ? 3.173 -18.718 -10.328 1.00 61.50 82 ALA A CA 1
ATOM 633 C C . ALA A 1 82 ? 2.204 -18.847 -11.517 1.00 61.50 82 ALA A C 1
ATOM 635 O O . ALA A 1 82 ? 1.040 -19.181 -11.287 1.00 61.50 82 ALA A O 1
ATOM 636 N N . PRO A 1 83 ? 2.641 -18.589 -12.762 1.00 58.97 83 PRO A N 1
ATOM 637 C CA . PRO A 1 83 ? 1.798 -18.870 -13.911 1.00 58.97 83 PRO A CA 1
ATOM 638 C C . PRO A 1 83 ? 1.463 -20.362 -13.876 1.00 58.97 83 PRO A C 1
ATOM 640 O O . PRO A 1 83 ? 2.377 -21.189 -13.834 1.00 58.97 83 PRO A O 1
ATOM 643 N N . ASP A 1 84 ? 0.173 -20.695 -13.833 1.00 55.47 84 ASP A N 1
ATOM 644 C CA . ASP A 1 84 ? -0.281 -22.074 -13.960 1.00 55.47 84 ASP A CA 1
ATOM 645 C C . ASP A 1 84 ? 0.326 -22.651 -15.246 1.00 55.47 84 ASP A C 1
ATOM 647 O O . ASP A 1 84 ? 0.079 -22.158 -16.348 1.00 55.47 84 ASP A O 1
ATOM 651 N N . ASP A 1 85 ? 1.163 -23.679 -15.103 1.00 50.50 85 ASP A N 1
ATOM 652 C CA . ASP A 1 85 ? 1.695 -24.477 -16.207 1.00 50.50 85 ASP A CA 1
ATOM 653 C C . ASP A 1 85 ? 0.573 -25.369 -16.771 1.00 50.50 85 ASP A C 1
ATOM 655 O O . ASP A 1 85 ? 0.615 -26.593 -16.698 1.00 50.50 85 ASP A O 1
ATOM 659 N N . GLU A 1 86 ? -0.489 -24.758 -17.299 1.00 52.72 86 GLU A N 1
ATOM 660 C CA . GLU A 1 86 ? -1.445 -25.418 -18.189 1.00 52.72 86 GLU A CA 1
ATOM 661 C C . GLU A 1 86 ? -0.984 -25.224 -19.637 1.00 52.72 86 GLU A C 1
ATOM 663 O O . GLU A 1 86 ? -1.633 -24.578 -20.460 1.00 52.72 86 GLU A O 1
ATOM 668 N N . THR A 1 87 ? 0.159 -25.820 -19.976 1.00 56.59 87 THR A N 1
ATOM 669 C CA . THR A 1 87 ? 0.396 -26.212 -21.367 1.00 56.59 87 THR A CA 1
ATOM 670 C C . THR A 1 87 ? -0.216 -27.604 -21.538 1.00 56.59 87 THR A C 1
ATOM 672 O O . THR A 1 87 ? 0.357 -28.568 -21.029 1.00 56.59 87 THR A O 1
ATOM 675 N N . PRO A 1 88 ? -1.377 -27.778 -22.201 1.00 52.56 88 PRO A N 1
ATOM 676 C CA . PRO A 1 88 ? -1.882 -29.118 -22.461 1.00 52.56 88 PRO A CA 1
ATOM 677 C C . PRO A 1 88 ? -0.876 -29.861 -23.349 1.00 52.56 88 PRO A C 1
ATOM 679 O O . PRO A 1 88 ? -0.506 -29.379 -24.422 1.00 52.56 88 PRO A O 1
ATOM 682 N N . ASP A 1 89 ? -0.423 -31.019 -22.865 1.00 55.47 89 ASP A N 1
ATOM 683 C CA . ASP A 1 89 ? 0.511 -31.921 -23.543 1.00 55.47 89 ASP A CA 1
ATOM 684 C C . ASP A 1 89 ? 0.025 -32.157 -24.992 1.00 55.47 89 ASP A C 1
ATOM 686 O O . ASP A 1 89 ? -1.144 -32.525 -25.189 1.00 55.47 89 ASP A O 1
ATOM 690 N N . PRO A 1 90 ? 0.840 -31.891 -26.034 1.00 64.25 90 PRO A N 1
ATOM 691 C CA . PRO A 1 90 ? 0.410 -32.096 -27.411 1.00 64.25 90 PRO A CA 1
ATOM 692 C C . PRO A 1 90 ? -0.019 -33.557 -27.616 1.00 64.25 90 PRO A C 1
ATOM 694 O O . PRO A 1 90 ? 0.621 -34.468 -27.085 1.00 64.25 90 PRO A O 1
ATOM 697 N N . PRO A 1 91 ? -1.086 -33.821 -28.396 1.00 64.62 91 PRO A N 1
ATOM 698 C CA . PRO A 1 91 ? -1.633 -35.165 -28.512 1.00 64.62 91 PRO A CA 1
ATOM 699 C C . PRO A 1 91 ? -0.567 -36.129 -29.040 1.00 64.62 91 PRO A C 1
ATOM 701 O O . PRO A 1 91 ? -0.069 -35.977 -30.159 1.00 64.62 91 PRO A O 1
ATOM 704 N N . GLN A 1 92 ? -0.239 -37.136 -28.225 1.00 61.31 92 GLN A N 1
ATOM 705 C CA . GLN A 1 92 ? 0.605 -38.266 -28.605 1.00 61.31 92 GLN A CA 1
ATOM 706 C C . GLN A 1 92 ? -0.037 -38.950 -29.817 1.00 61.31 92 GLN A C 1
ATOM 708 O O . GLN A 1 92 ? -1.101 -39.569 -29.730 1.00 61.31 92 GLN A O 1
ATOM 713 N N . LYS A 1 93 ? 0.590 -38.769 -30.978 1.00 48.25 93 LYS A N 1
ATOM 714 C CA . LYS A 1 93 ? 0.147 -39.337 -32.247 1.00 48.25 93 LYS A CA 1
ATOM 715 C C . LYS A 1 93 ? 0.322 -40.859 -32.179 1.00 48.25 93 LYS A C 1
ATOM 717 O O . LYS A 1 93 ? 1.446 -41.331 -32.027 1.00 48.25 93 LYS A O 1
ATOM 722 N N . THR A 1 94 ? -0.791 -41.588 -32.245 1.00 57.25 94 THR A N 1
ATOM 723 C CA . THR A 1 94 ? -0.835 -43.053 -32.395 1.00 57.25 94 THR A CA 1
ATOM 724 C C . THR A 1 94 ? -0.657 -43.468 -33.848 1.00 57.25 94 THR A C 1
ATOM 726 O O . THR A 1 94 ? -0.974 -42.651 -34.747 1.00 57.25 94 THR A O 1
#

Secondary structure (DSSP, 8-state):
--SSSS-SSS---SGGGSS-SSPPTTS-SSPPPP-SS-HHHHHH-HHHHHHHHHHT---TT-TTT----TTHHHHHHHHSPPPP---PPPP---